Protein AF-A0AAV8XQR4-F1 (afdb_monomer)

Foldseek 3Di:
DDDDDDDDDDDDDDDDDDDDDDDDDPDDDDDDPPPPDDDDDDDDDDDPPPPPPPPDDQVVQADPVRHGNPVVVVVVVVVVVVVVVVVVVVVVVVVVVVVVVVVVVCVCVPPVNVVVVVVVVVVVVVVVVVVVVVVVVVVVVVVVVVVVVVVVVVVVVVVVVVVVVVVVD

Mean predicted aligned error: 20.17 Å

Solvent-accessible surface area (backbone atoms only — not comparable to full-atom values): 10782 Å² total; per-residue (Å²): 137,85,86,80,88,79,86,90,85,88,85,83,86,82,85,88,81,76,94,80,80,88,77,86,81,94,81,79,83,83,80,86,79,85,75,90,69,85,86,76,87,86,74,93,74,90,75,93,68,79,76,66,76,71,73,69,60,75,68,78,44,32,45,98,87,70,47,77,35,63,66,62,49,50,52,51,49,50,55,49,50,52,54,50,51,52,50,49,54,50,52,52,48,53,51,49,54,51,52,53,50,50,51,53,49,47,66,62,60,29,71,68,50,51,49,51,49,51,55,50,49,51,54,51,51,54,52,52,50,54,50,52,52,52,51,50,52,49,50,51,50,52,51,53,51,52,53,51,51,52,51,50,52,56,51,50,52,53,52,50,53,53,54,57,52,63,74,73,108

Radius of gyration: 42.92 Å; Cα contacts (8 Å, |Δi|>4): 13; chains: 1; bounding box: 120×36×123 Å

Organism: NCBI:txid1265417

Secondary structure (DSSP, 8-state):
----------------------------PPP--------------------------TTTTB-TTSSB-HHHHHHHHHHHHHHHHHHHHHHHHHHHHHHHHHHHHHHHHSHHHHHHHHHHHHHHHHHHHHHHHHHHHHHHHHHHHHHHHHHHHHHHHHHHHHHHHHT--

InterPro domains:
  IPR031775 cGMP-dependent protein kinase, interacting domain [PF15898] (69-164)
  IPR051226 Protein Phosphatase 1 Regulatory Subunit [PTHR24179] (47-164)

Sequence (169 aa):
MYIIEWDAKFSPRVNLGSYGNEAMNLNSPEPDLLLKTAGVPTSISGSERSSRSRIGSTADIRNENGEIDYKKLYEQQLAENEKLKDKLRKSDEELRETKQTLERINVVTSKNSLSELEKRERRAMERKLSEMEEELKQLQKLKAENERLKADNRSLTRVISKLTNSTKK

pLDDT: mean 75.59, std 23.51, range [34.88, 98.62]

Structure (mmCIF, N/CA/C/O backbone):
data_AF-A0AAV8XQR4-F1
#
_entry.id   AF-A0AAV8XQR4-F1
#
loop_
_atom_site.group_PDB
_atom_site.id
_atom_site.type_symbol
_atom_site.label_atom_id
_atom_site.label_alt_id
_atom_site.label_comp_id
_atom_site.label_asym_id
_atom_site.label_entity_id
_atom_site.label_seq_id
_atom_site.pdbx_PDB_ins_code
_atom_site.Cartn_x
_atom_site.Cartn_y
_atom_site.Cartn_z
_atom_site.occupancy
_atom_site.B_iso_or_equiv
_atom_site.auth_seq_id
_atom_site.auth_comp_id
_atom_site.auth_asym_id
_atom_site.auth_atom_id
_atom_site.pdbx_PDB_model_num
ATOM 1 N N . MET A 1 1 ? 68.048 -10.176 -15.475 1.00 39.66 1 MET A N 1
ATOM 2 C CA . MET A 1 1 ? 67.183 -11.172 -14.811 1.00 39.66 1 MET A CA 1
ATOM 3 C C . MET A 1 1 ? 67.059 -10.729 -13.362 1.00 39.66 1 MET A C 1
ATOM 5 O O . MET A 1 1 ? 67.984 -10.947 -12.597 1.00 39.66 1 MET A O 1
ATOM 9 N N . 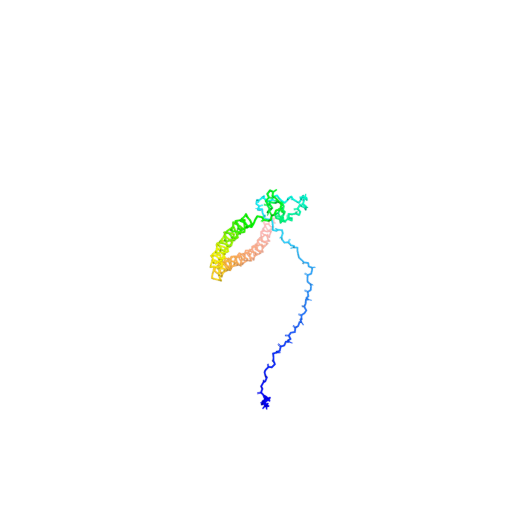TYR A 1 2 ? 66.022 -9.951 -13.038 1.00 41.53 2 TYR A N 1
ATOM 10 C CA . TYR A 1 2 ? 65.822 -9.405 -11.691 1.00 41.53 2 TYR A CA 1
ATOM 11 C C . TYR A 1 2 ? 64.945 -10.369 -10.895 1.00 41.53 2 TYR A C 1
ATOM 13 O O . TYR A 1 2 ? 63.820 -10.655 -11.299 1.00 41.53 2 TYR A O 1
ATOM 21 N N . ILE A 1 3 ? 65.492 -10.892 -9.801 1.00 46.84 3 ILE A N 1
ATOM 22 C CA . ILE A 1 3 ? 64.768 -11.677 -8.802 1.00 46.84 3 ILE A CA 1
ATOM 23 C C . ILE A 1 3 ? 64.150 -10.663 -7.836 1.00 46.84 3 ILE A C 1
ATOM 25 O O . ILE A 1 3 ? 64.876 -9.892 -7.216 1.00 46.84 3 ILE A O 1
ATOM 29 N N . ILE A 1 4 ? 62.820 -10.626 -7.761 1.00 51.34 4 ILE A N 1
ATOM 30 C CA . ILE A 1 4 ? 62.083 -9.818 -6.785 1.00 51.34 4 ILE A CA 1
ATOM 31 C C . ILE A 1 4 ? 61.625 -10.776 -5.685 1.00 51.34 4 ILE A C 1
ATOM 33 O O . ILE A 1 4 ? 60.751 -11.611 -5.918 1.00 51.34 4 ILE A O 1
ATOM 37 N N . GLU A 1 5 ? 62.247 -10.675 -4.511 1.00 46.19 5 GLU A N 1
ATOM 38 C CA . GLU A 1 5 ? 61.766 -11.301 -3.278 1.00 46.19 5 GLU A CA 1
ATOM 39 C C . GLU A 1 5 ? 60.430 -10.661 -2.877 1.00 46.19 5 GLU A C 1
ATOM 41 O O . GLU A 1 5 ? 60.324 -9.440 -2.766 1.00 46.19 5 GLU A O 1
ATOM 46 N N . TRP A 1 6 ? 59.399 -11.485 -2.681 1.00 46.66 6 TRP A N 1
ATOM 47 C CA . TRP A 1 6 ? 58.108 -11.055 -2.148 1.00 46.66 6 TRP A CA 1
ATOM 48 C C . TRP A 1 6 ? 58.030 -11.406 -0.663 1.00 46.66 6 TRP A C 1
ATOM 50 O O . TRP A 1 6 ? 58.031 -12.580 -0.291 1.00 46.66 6 TRP A O 1
ATOM 60 N N . ASP A 1 7 ? 57.962 -10.369 0.168 1.00 46.84 7 ASP A N 1
ATOM 61 C CA . ASP A 1 7 ? 57.803 -10.461 1.615 1.00 46.84 7 ASP A CA 1
ATOM 62 C C . ASP A 1 7 ? 56.394 -10.972 1.969 1.00 46.84 7 ASP A C 1
ATOM 64 O O . ASP A 1 7 ? 55.368 -10.461 1.508 1.00 46.84 7 ASP A O 1
ATOM 68 N N . ALA A 1 8 ? 56.347 -12.029 2.773 1.00 53.81 8 ALA A N 1
ATOM 69 C CA . ALA A 1 8 ? 55.135 -12.708 3.192 1.00 53.81 8 ALA A CA 1
ATOM 70 C C . ALA A 1 8 ? 54.708 -12.182 4.562 1.00 53.81 8 ALA A C 1
ATOM 72 O O . ALA A 1 8 ? 55.208 -12.676 5.568 1.00 53.81 8 ALA A O 1
ATOM 73 N N . LYS A 1 9 ? 53.771 -11.220 4.616 1.00 55.25 9 LYS A N 1
ATOM 74 C CA . LYS A 1 9 ? 52.995 -10.880 5.833 1.00 55.25 9 LYS A CA 1
ATOM 75 C C . LYS A 1 9 ? 51.905 -9.834 5.561 1.00 55.25 9 LYS A C 1
ATOM 77 O O . LYS A 1 9 ? 52.108 -8.657 5.809 1.00 55.25 9 LYS A O 1
ATOM 82 N N . PHE A 1 10 ? 50.723 -10.273 5.123 1.00 39.44 10 PHE A N 1
ATOM 83 C CA . PHE A 1 10 ? 49.434 -9.880 5.725 1.00 39.44 10 PHE A CA 1
ATOM 84 C C . PHE A 1 10 ? 48.280 -10.614 5.028 1.00 39.44 10 PHE A C 1
ATOM 86 O O . PHE A 1 10 ? 48.150 -10.591 3.809 1.00 39.44 10 PHE A O 1
ATOM 93 N N . SER A 1 11 ? 47.416 -11.259 5.805 1.00 45.09 11 SER A N 1
ATOM 94 C CA . SER A 1 11 ? 46.129 -11.801 5.359 1.00 45.09 11 SER A CA 1
ATOM 95 C C . SER A 1 11 ? 45.062 -11.393 6.362 1.00 45.09 11 SER A C 1
ATOM 97 O O . SER A 1 11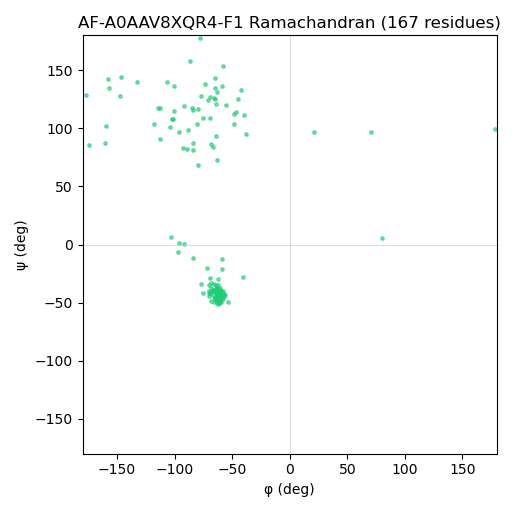 ? 45.288 -11.537 7.563 1.00 45.09 11 SER A O 1
ATOM 99 N N . PRO A 1 12 ? 43.868 -11.019 5.887 1.00 44.59 12 PRO A N 1
ATOM 100 C CA . PRO A 1 12 ? 42.637 -11.355 6.589 1.00 44.59 12 PRO A CA 1
ATOM 101 C C . PRO A 1 12 ? 41.824 -12.352 5.752 1.00 44.59 12 PRO A C 1
ATOM 103 O O . PRO A 1 12 ? 41.395 -12.059 4.638 1.00 44.59 12 PRO A O 1
ATOM 106 N N . ARG A 1 13 ? 41.613 -13.550 6.310 1.00 47.12 13 ARG A N 1
ATOM 107 C CA . ARG A 1 13 ? 40.680 -14.562 5.794 1.00 47.12 13 ARG A CA 1
ATOM 108 C C . ARG A 1 13 ? 39.246 -14.028 5.878 1.00 47.12 13 ARG A C 1
ATOM 110 O O . ARG A 1 13 ? 38.790 -13.690 6.967 1.00 47.12 13 ARG A O 1
ATOM 117 N N . VAL A 1 14 ? 38.521 -14.029 4.762 1.00 49.91 14 VAL A N 1
ATOM 118 C CA . VAL A 1 14 ? 37.058 -13.885 4.762 1.00 49.91 14 VAL A CA 1
ATOM 119 C C . VAL A 1 14 ? 36.413 -15.211 5.177 1.00 49.91 14 VAL A C 1
ATOM 121 O O . VAL A 1 14 ? 36.750 -16.275 4.660 1.00 49.91 14 VAL A O 1
ATOM 124 N N . ASN A 1 15 ? 35.528 -15.142 6.170 1.00 44.09 15 ASN A N 1
ATOM 125 C CA . ASN A 1 15 ? 34.801 -16.271 6.740 1.00 44.09 15 ASN A CA 1
ATOM 126 C C . ASN A 1 15 ? 33.554 -16.564 5.888 1.00 44.09 15 ASN A C 1
ATOM 128 O O . ASN A 1 15 ? 32.658 -15.728 5.807 1.00 44.09 15 ASN A O 1
ATOM 132 N N . LEU A 1 16 ? 33.511 -17.738 5.255 1.00 49.47 16 LEU A N 1
ATOM 133 C CA . LEU A 1 16 ? 32.317 -18.302 4.626 1.00 49.47 16 LEU A CA 1
ATOM 134 C C . LEU A 1 16 ? 31.782 -19.419 5.530 1.00 49.47 16 LEU A C 1
ATOM 136 O O . LEU A 1 16 ? 32.292 -20.536 5.522 1.00 49.47 16 LEU A O 1
ATOM 140 N N . GLY A 1 17 ? 30.736 -19.111 6.287 1.00 38.16 17 GLY A N 1
ATOM 141 C CA . GLY A 1 17 ? 29.850 -20.075 6.940 1.00 38.16 17 GLY A CA 1
ATOM 142 C C . GLY A 1 17 ? 28.452 -19.456 6.964 1.00 38.16 17 GLY A C 1
ATOM 143 O O . GLY A 1 17 ? 28.331 -18.244 7.079 1.00 38.16 17 GLY A O 1
ATOM 144 N N . SER A 1 18 ? 27.340 -20.160 6.813 1.00 41.25 18 SER A N 1
ATOM 145 C CA . SER A 1 18 ? 27.058 -21.586 6.750 1.00 41.25 18 SER A CA 1
ATOM 146 C C . SER A 1 18 ? 25.724 -21.707 6.011 1.00 41.25 18 SER A C 1
ATOM 148 O O . SER A 1 18 ? 24.790 -20.970 6.324 1.00 41.25 18 SER A O 1
ATOM 150 N N . TYR A 1 19 ? 25.615 -22.631 5.059 1.00 44.47 19 TYR A N 1
ATOM 151 C CA . TYR A 1 19 ? 24.313 -23.085 4.574 1.00 44.47 19 TYR A CA 1
ATOM 152 C C . TYR A 1 19 ? 23.601 -23.799 5.731 1.00 44.47 19 TYR A C 1
ATOM 154 O O . TYR A 1 19 ? 24.231 -24.564 6.464 1.00 44.47 19 TYR A O 1
ATOM 162 N N . GLY A 1 20 ? 22.317 -23.506 5.934 1.00 36.31 20 GLY A N 1
ATOM 163 C CA . GLY A 1 20 ? 21.555 -24.007 7.074 1.00 36.31 20 GLY A CA 1
ATOM 164 C C . GLY A 1 20 ? 20.046 -23.934 6.858 1.00 36.31 20 GLY A C 1
ATOM 165 O O . GLY A 1 20 ? 19.412 -22.985 7.295 1.00 36.31 20 GLY A O 1
ATOM 166 N N . ASN A 1 21 ? 19.530 -25.002 6.246 1.00 39.56 21 ASN A N 1
ATOM 167 C CA . ASN A 1 21 ? 18.239 -25.656 6.492 1.00 39.56 21 ASN A CA 1
ATOM 168 C C . ASN A 1 21 ? 16.932 -24.949 6.092 1.00 39.56 21 ASN A C 1
ATOM 170 O O . ASN A 1 21 ? 16.308 -24.219 6.859 1.00 39.56 21 ASN A O 1
ATOM 174 N N . GLU A 1 22 ? 16.459 -25.348 4.908 1.00 42.50 22 GLU A N 1
ATOM 175 C CA . GLU A 1 22 ? 15.046 -25.429 4.540 1.00 42.50 22 GLU A CA 1
ATOM 176 C C . GLU A 1 22 ? 14.275 -26.309 5.538 1.00 42.50 22 GLU A C 1
ATOM 178 O O . GLU A 1 22 ? 14.532 -27.507 5.663 1.00 42.50 22 GLU A O 1
ATOM 183 N N . ALA A 1 23 ? 13.279 -25.731 6.205 1.00 42.50 23 ALA A N 1
ATOM 184 C CA . ALA A 1 23 ? 12.139 -26.484 6.705 1.00 42.50 23 ALA A CA 1
ATOM 185 C C . ALA A 1 23 ? 10.978 -26.239 5.737 1.00 42.50 23 ALA A C 1
ATOM 187 O O . ALA A 1 23 ? 10.427 -25.140 5.667 1.00 42.50 23 ALA A O 1
ATOM 188 N N . MET A 1 24 ? 10.642 -27.266 4.960 1.00 51.06 24 MET A N 1
ATOM 189 C CA . MET A 1 24 ? 9.465 -27.276 4.103 1.00 51.06 24 MET A CA 1
ATOM 190 C C . MET A 1 24 ? 8.201 -27.201 4.962 1.00 51.06 24 MET A C 1
ATOM 192 O O . MET A 1 24 ? 7.951 -28.090 5.773 1.00 51.06 24 MET A O 1
ATOM 196 N N . ASN A 1 25 ? 7.384 -26.170 4.754 1.00 40.25 25 ASN A N 1
ATOM 197 C CA . ASN A 1 25 ? 5.993 -26.164 5.193 1.00 40.25 25 ASN A CA 1
ATOM 198 C C . ASN A 1 25 ? 5.081 -26.174 3.957 1.00 40.25 25 ASN A C 1
ATOM 200 O O . ASN A 1 25 ? 4.739 -25.134 3.399 1.00 40.25 25 ASN A O 1
ATOM 204 N N . LEU A 1 26 ? 4.734 -27.386 3.518 1.00 49.72 26 LEU A N 1
ATOM 205 C CA . LEU A 1 26 ? 3.717 -27.687 2.512 1.00 49.72 26 LEU A CA 1
ATOM 206 C C . LEU A 1 26 ? 2.341 -27.738 3.194 1.00 49.72 26 LEU A C 1
ATOM 208 O O . LEU A 1 26 ? 1.872 -28.816 3.546 1.00 49.72 26 LEU A O 1
ATOM 212 N N . ASN A 1 27 ? 1.721 -26.576 3.418 1.00 53.22 27 ASN A N 1
ATOM 213 C CA . ASN A 1 27 ? 0.264 -26.391 3.338 1.00 53.22 27 ASN A CA 1
ATOM 214 C C . ASN A 1 27 ? -0.135 -24.950 3.691 1.00 53.22 27 ASN A C 1
ATOM 216 O O . ASN A 1 27 ? -0.311 -24.596 4.858 1.00 53.22 27 ASN A O 1
ATOM 220 N N . SER A 1 28 ? -0.376 -24.129 2.673 1.00 34.88 28 SER A N 1
ATOM 221 C CA . SER A 1 28 ? -1.449 -23.130 2.721 1.00 34.88 28 SER A CA 1
ATOM 222 C C . SER A 1 28 ? -1.864 -22.726 1.307 1.00 34.88 28 SER A C 1
ATOM 224 O O . SER A 1 28 ? -1.012 -22.688 0.422 1.00 34.88 28 SER A O 1
ATOM 226 N N . PRO A 1 29 ? -3.169 -22.498 1.084 1.00 45.84 29 PRO A N 1
ATOM 227 C CA . PRO A 1 29 ? -3.752 -22.385 -0.246 1.00 45.84 29 PRO A CA 1
ATOM 228 C C . PRO A 1 29 ? -3.373 -21.051 -0.896 1.00 45.84 29 PRO A C 1
ATOM 230 O O . PRO A 1 29 ? -3.393 -20.010 -0.238 1.00 45.84 29 PRO A O 1
ATOM 233 N N . GLU A 1 30 ? -3.038 -21.086 -2.188 1.00 46.34 30 GLU A N 1
ATOM 234 C CA . GLU A 1 30 ? -2.830 -19.872 -2.981 1.00 46.34 30 GLU A CA 1
ATOM 235 C C . GLU A 1 30 ? -4.098 -18.997 -2.992 1.00 46.34 30 GLU A C 1
ATOM 237 O O . GLU A 1 30 ? -5.199 -19.522 -3.184 1.00 46.34 30 GLU A O 1
ATOM 242 N N . PRO A 1 31 ? -3.983 -17.667 -2.821 1.00 44.59 31 PRO A N 1
ATOM 243 C CA . PRO A 1 31 ? -5.085 -16.763 -3.098 1.00 44.59 31 PRO A CA 1
ATOM 244 C C . PRO A 1 31 ? -5.193 -16.505 -4.609 1.00 44.59 31 PRO A C 1
ATOM 246 O O . PRO A 1 31 ? -4.306 -15.899 -5.210 1.00 44.59 31 PRO A O 1
ATOM 249 N N . ASP A 1 32 ? -6.316 -16.926 -5.197 1.00 47.47 32 ASP A N 1
ATOM 250 C CA . ASP A 1 32 ? -6.764 -16.569 -6.548 1.00 47.47 32 ASP A CA 1
ATOM 251 C C . ASP A 1 32 ? -6.683 -15.046 -6.771 1.00 47.47 32 ASP A C 1
ATOM 253 O O . ASP A 1 32 ? -7.546 -14.279 -6.331 1.00 47.47 32 ASP A O 1
ATOM 257 N N . LEU A 1 33 ? -5.668 -14.588 -7.508 1.00 39.34 33 LEU A N 1
ATOM 258 C CA . LEU A 1 33 ? -5.620 -13.228 -8.039 1.00 39.34 33 LEU A CA 1
ATOM 259 C C . LEU A 1 33 ? -6.202 -13.209 -9.453 1.00 39.34 33 LEU A C 1
ATOM 261 O O . LEU A 1 33 ? -5.501 -13.223 -10.464 1.00 39.34 33 LEU A O 1
ATOM 265 N N . LEU A 1 34 ? -7.531 -13.124 -9.502 1.00 42.75 34 LEU A N 1
ATOM 266 C CA . LEU A 1 34 ? -8.300 -12.746 -10.685 1.00 42.75 34 LEU A CA 1
ATOM 267 C C . LEU A 1 34 ? -8.021 -11.276 -11.045 1.00 42.75 34 LEU A C 1
ATOM 269 O O . LEU A 1 34 ? -8.789 -10.373 -10.707 1.00 42.75 34 LEU A O 1
ATOM 273 N N . LEU A 1 35 ? -6.937 -11.023 -11.781 1.00 38.38 35 LEU A N 1
ATOM 274 C CA . LEU A 1 35 ? -6.768 -9.762 -12.497 1.00 38.38 35 LEU A CA 1
ATOM 275 C C . LEU A 1 35 ? -7.402 -9.892 -13.885 1.00 38.38 35 LEU A C 1
ATOM 277 O O . LEU A 1 35 ? -6.830 -10.436 -14.826 1.00 38.38 35 LEU A O 1
ATOM 281 N N . LYS A 1 36 ? -8.632 -9.386 -13.993 1.00 47.28 36 LYS A N 1
ATOM 282 C CA . LYS A 1 36 ? -9.363 -9.200 -15.248 1.00 47.28 36 LYS A CA 1
ATOM 283 C C . LYS A 1 36 ? -8.665 -8.100 -16.058 1.00 47.28 36 LYS A C 1
ATOM 285 O O . LYS A 1 36 ? -9.019 -6.928 -15.957 1.00 47.28 36 LYS A O 1
ATOM 290 N N . THR A 1 37 ? -7.655 -8.464 -16.843 1.00 37.34 37 THR A N 1
ATOM 291 C CA . THR A 1 37 ? -7.095 -7.592 -17.882 1.00 37.34 37 THR A CA 1
ATOM 292 C C . THR A 1 37 ? -7.650 -8.010 -19.238 1.00 37.34 37 THR A C 1
ATOM 294 O O . THR A 1 37 ? -7.857 -9.185 -19.538 1.00 37.34 37 THR A O 1
ATOM 297 N N . ALA A 1 38 ? -8.020 -7.004 -20.020 1.00 40.53 38 ALA A N 1
ATOM 298 C CA . ALA A 1 38 ? -8.723 -7.149 -21.275 1.00 40.53 38 ALA A CA 1
ATOM 299 C C . ALA A 1 38 ? -7.890 -7.907 -22.326 1.00 40.53 38 ALA A C 1
ATOM 301 O O . ALA A 1 38 ? -6.735 -7.580 -22.573 1.00 40.53 38 ALA A O 1
ATOM 302 N N . GLY A 1 39 ? -8.544 -8.900 -22.936 1.00 36.47 39 GLY A N 1
ATOM 303 C CA . GLY A 1 39 ? -8.295 -9.527 -24.238 1.00 36.47 39 GLY A CA 1
ATOM 304 C C . GLY A 1 39 ? -6.908 -9.415 -24.871 1.00 36.47 39 GLY A C 1
ATOM 305 O O . GLY A 1 39 ? -6.666 -8.517 -25.672 1.00 36.47 39 GLY A O 1
ATOM 306 N N . VAL A 1 40 ? -6.088 -10.446 -24.673 1.00 43.06 40 VAL A N 1
ATOM 307 C CA . VAL A 1 40 ? -5.058 -10.850 -25.640 1.00 43.06 40 VAL A CA 1
ATOM 308 C C . VAL A 1 40 ? -5.445 -12.237 -26.157 1.00 43.06 40 VAL A C 1
ATOM 310 O O . VAL A 1 40 ? -5.520 -13.168 -25.354 1.00 43.06 40 VAL A O 1
ATOM 313 N N . PRO A 1 41 ? -5.723 -12.429 -27.460 1.00 46.75 41 PRO A N 1
ATOM 314 C CA . PRO A 1 41 ? -5.934 -13.766 -27.984 1.00 46.75 41 PRO A CA 1
ATOM 315 C C . PRO A 1 41 ? -4.577 -14.433 -28.232 1.00 46.75 41 PRO A C 1
ATOM 317 O O . PRO A 1 41 ? -3.905 -14.170 -29.229 1.00 46.75 41 PRO A O 1
ATOM 320 N N . THR A 1 42 ? -4.193 -15.342 -27.337 1.00 42.38 42 THR A N 1
ATOM 321 C CA . THR A 1 42 ? -3.196 -16.373 -27.636 1.00 42.38 42 THR A CA 1
ATOM 322 C C . THR A 1 42 ? -3.816 -17.355 -28.624 1.00 42.38 42 THR A C 1
ATOM 324 O O . THR A 1 42 ? -4.690 -18.141 -28.265 1.00 42.38 42 THR A O 1
ATOM 327 N N . SER A 1 43 ? -3.355 -17.327 -29.872 1.00 43.19 43 SER A N 1
ATOM 328 C CA . SER A 1 43 ? -3.519 -18.444 -30.801 1.00 43.19 43 SER A CA 1
ATOM 329 C C . SER A 1 43 ? -2.136 -18.949 -31.194 1.00 43.19 43 SER A C 1
ATOM 331 O O . SER A 1 43 ? -1.408 -18.337 -31.969 1.00 43.19 43 SER A O 1
ATOM 333 N N . ILE A 1 44 ? -1.763 -20.082 -30.601 1.00 48.34 44 ILE A N 1
ATOM 334 C CA . ILE A 1 44 ? -0.717 -20.954 -31.123 1.00 48.34 44 ILE A CA 1
ATOM 335 C C . ILE A 1 44 ? -1.351 -21.686 -32.307 1.00 48.34 44 ILE A C 1
ATOM 337 O O . ILE A 1 44 ? -2.226 -22.528 -32.123 1.00 48.34 44 ILE A O 1
ATOM 341 N N . SER A 1 45 ? -0.936 -21.347 -33.525 1.00 40.31 45 SER A N 1
ATOM 342 C CA . SER A 1 45 ? -1.102 -22.218 -34.687 1.00 40.31 45 SER A CA 1
ATOM 343 C C . SER A 1 45 ? 0.062 -22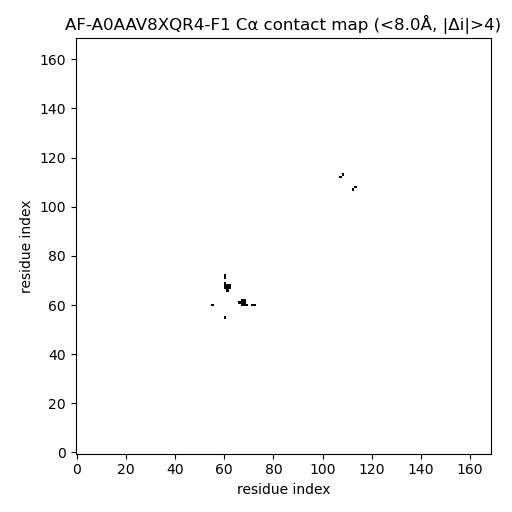.009 -35.645 1.00 40.31 45 SER A C 1
ATOM 345 O O . SER A 1 45 ? 0.455 -20.884 -35.952 1.00 40.31 45 SER A O 1
ATOM 347 N N . GLY A 1 46 ? 0.677 -23.128 -36.011 1.00 44.38 46 GLY A N 1
ATOM 348 C CA . GLY A 1 46 ? 2.009 -23.205 -36.578 1.00 44.38 46 GLY A CA 1
ATOM 349 C C . GLY A 1 46 ? 2.174 -22.556 -37.948 1.00 44.38 46 GLY A C 1
ATOM 350 O O . GLY A 1 46 ? 1.366 -22.698 -38.862 1.00 44.38 46 GLY A O 1
ATOM 351 N N . SER A 1 47 ? 3.340 -21.951 -38.120 1.00 35.50 47 SER A N 1
ATOM 352 C CA . SER A 1 47 ? 4.110 -22.097 -39.345 1.00 35.50 47 SER A CA 1
ATOM 353 C C . SER A 1 47 ? 5.547 -21.725 -39.025 1.00 35.50 47 SER A C 1
ATOM 355 O O . SER A 1 47 ? 5.892 -20.547 -38.945 1.00 35.50 47 SER A O 1
ATOM 357 N N . GLU A 1 48 ? 6.401 -22.734 -38.864 1.00 41.34 48 GLU A N 1
AT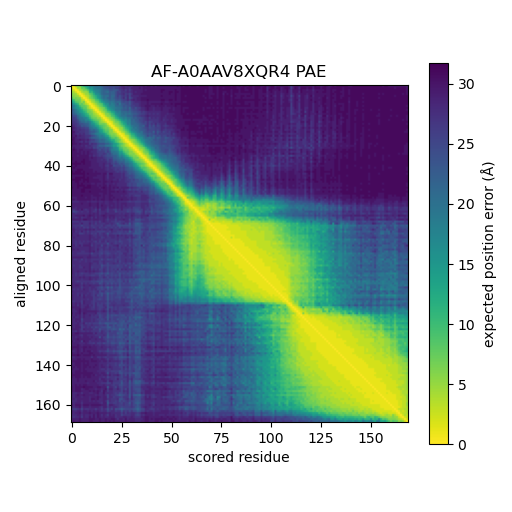OM 358 C CA . GLU A 1 48 ? 7.841 -22.588 -39.065 1.00 41.34 48 GLU A CA 1
ATOM 359 C C . GLU A 1 48 ? 8.088 -22.233 -40.534 1.00 41.34 48 GLU A C 1
ATOM 361 O O . GLU A 1 48 ? 8.549 -23.027 -41.350 1.00 41.34 48 GLU A O 1
ATOM 366 N N . ARG A 1 49 ? 7.763 -21.003 -40.918 1.00 44.91 49 ARG A N 1
ATOM 367 C CA . ARG A 1 49 ? 8.302 -20.419 -42.134 1.00 44.91 49 ARG A CA 1
ATOM 368 C C . ARG A 1 49 ? 9.584 -19.741 -41.735 1.00 44.91 49 ARG A C 1
ATOM 370 O O . ARG A 1 49 ? 9.625 -18.539 -41.487 1.00 44.91 49 ARG A O 1
ATOM 377 N N . SER A 1 50 ? 10.611 -20.585 -41.658 1.00 44.72 50 SER A N 1
ATOM 378 C CA . SER A 1 50 ? 12.015 -20.215 -41.711 1.00 44.72 50 SER A CA 1
ATOM 379 C C . SER A 1 50 ? 12.173 -19.083 -42.723 1.00 44.72 50 SER A C 1
ATOM 381 O O . SER A 1 50 ? 12.259 -19.296 -43.932 1.00 44.72 50 SER A O 1
ATOM 383 N N . SER A 1 51 ? 12.163 -17.850 -42.226 1.00 45.69 51 SER A N 1
ATOM 384 C CA . SER A 1 51 ? 12.590 -16.692 -42.988 1.00 45.69 51 SER A CA 1
ATOM 385 C C . SER A 1 51 ? 14.102 -16.720 -42.913 1.00 45.69 51 SER A C 1
ATOM 387 O O . SER A 1 51 ? 14.732 -15.895 -42.259 1.00 45.69 51 SER A O 1
ATOM 389 N N . ARG A 1 52 ? 14.688 -17.733 -43.567 1.00 46.91 52 ARG A N 1
ATOM 390 C CA . ARG A 1 52 ? 16.025 -17.603 -44.124 1.00 46.91 52 ARG A CA 1
ATOM 391 C C . ARG A 1 52 ? 15.972 -16.285 -44.870 1.00 46.91 52 ARG A C 1
ATOM 393 O O . ARG A 1 52 ? 15.197 -16.166 -45.824 1.00 46.91 52 ARG A O 1
ATOM 400 N N . SER A 1 53 ? 16.708 -15.287 -44.381 1.00 48.78 53 SER A N 1
ATOM 401 C CA . SER A 1 53 ? 17.023 -14.136 -45.204 1.00 48.78 53 SER A CA 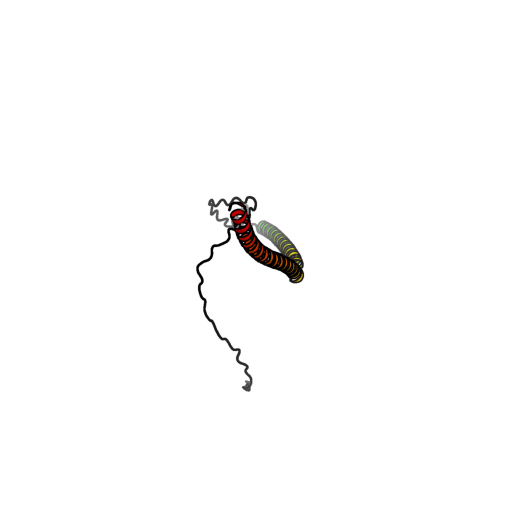1
ATOM 402 C C . SER A 1 53 ? 17.481 -14.738 -46.523 1.00 48.78 53 SER A C 1
ATOM 404 O O . SER A 1 53 ? 18.421 -15.535 -46.580 1.00 48.78 53 SER A O 1
ATOM 406 N N . ARG A 1 54 ? 16.699 -14.500 -47.578 1.00 49.78 54 ARG A N 1
ATOM 407 C CA . ARG A 1 54 ? 17.185 -14.756 -48.918 1.00 49.78 54 ARG A CA 1
ATOM 408 C C . ARG A 1 54 ? 18.327 -13.768 -49.037 1.00 49.78 54 ARG A C 1
ATOM 410 O O . ARG A 1 54 ? 18.092 -12.593 -49.295 1.00 49.78 54 ARG A O 1
ATOM 417 N N . ILE A 1 55 ? 19.535 -14.230 -48.722 1.00 55.38 55 ILE A N 1
ATOM 418 C CA . ILE A 1 55 ? 20.762 -13.715 -49.311 1.00 55.38 55 ILE A CA 1
ATOM 419 C C . ILE A 1 55 ? 20.371 -13.509 -50.769 1.00 55.38 55 ILE A C 1
ATOM 421 O O . ILE A 1 55 ? 19.942 -14.481 -51.402 1.00 55.38 55 ILE A O 1
ATOM 425 N N . GLY A 1 56 ? 20.298 -12.237 -51.180 1.00 58.22 56 GLY A N 1
ATOM 426 C CA . GLY A 1 56 ? 19.663 -11.820 -52.427 1.00 58.22 56 GLY A CA 1
ATOM 427 C C . GLY A 1 56 ? 20.052 -12.781 -53.535 1.00 58.22 56 GLY A C 1
ATOM 428 O O . GLY A 1 56 ? 21.218 -13.183 -53.602 1.00 58.22 56 GLY A O 1
ATOM 429 N N . SER A 1 57 ? 19.067 -13.238 -54.314 1.00 57.34 57 SER A N 1
ATOM 430 C CA . SER A 1 57 ? 19.299 -14.220 -55.370 1.00 57.34 57 SER A CA 1
ATOM 431 C C . SER A 1 57 ? 20.545 -13.796 -56.136 1.00 57.34 57 SER A C 1
ATOM 433 O O . SER A 1 57 ? 20.628 -12.666 -56.600 1.00 57.34 57 SER A O 1
ATOM 435 N N . THR A 1 58 ? 21.534 -14.674 -56.267 1.00 60.88 58 THR A N 1
ATOM 436 C CA . THR A 1 58 ? 22.789 -14.360 -56.973 1.00 60.88 58 THR A CA 1
ATOM 437 C C . THR A 1 58 ? 22.560 -13.956 -58.437 1.00 60.88 58 THR 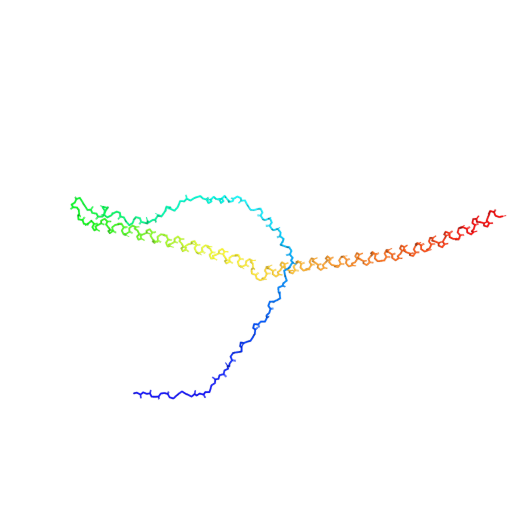A C 1
ATOM 439 O O . THR A 1 58 ? 23.459 -13.421 -59.079 1.00 60.88 58 THR A O 1
ATOM 442 N N . ALA A 1 59 ? 21.347 -14.182 -58.950 1.00 63.62 59 ALA A N 1
ATOM 443 C CA . ALA A 1 59 ? 20.840 -13.668 -60.213 1.00 63.62 59 ALA A CA 1
ATOM 444 C C . ALA A 1 59 ? 20.615 -12.140 -60.212 1.00 63.62 59 ALA A C 1
ATOM 446 O O . ALA A 1 59 ? 20.851 -11.504 -61.229 1.00 63.62 59 ALA A O 1
ATOM 447 N N . ASP A 1 60 ? 20.224 -11.533 -59.086 1.00 70.19 60 ASP A N 1
ATOM 448 C CA . ASP A 1 60 ? 19.946 -10.092 -58.980 1.00 70.19 60 ASP A CA 1
ATOM 449 C C . ASP A 1 60 ? 21.218 -9.235 -59.041 1.00 70.19 60 ASP A C 1
ATOM 451 O O . ASP A 1 60 ? 21.137 -8.046 -59.335 1.00 70.19 60 ASP A O 1
ATOM 455 N N . ILE A 1 61 ? 22.383 -9.822 -58.770 1.00 76.12 61 ILE A N 1
ATOM 456 C CA . ILE A 1 61 ? 23.702 -9.165 -58.772 1.00 76.12 61 ILE A CA 1
ATOM 457 C C . ILE A 1 61 ? 24.522 -9.487 -60.027 1.00 76.12 61 ILE A C 1
ATOM 459 O O . ILE A 1 61 ? 25.690 -9.113 -60.094 1.00 76.12 61 ILE A O 1
ATOM 463 N N . ARG A 1 62 ? 23.939 -10.183 -61.014 1.00 80.44 62 ARG A N 1
ATOM 464 C CA . ARG A 1 62 ? 24.564 -10.434 -62.319 1.00 80.44 62 ARG A CA 1
ATOM 465 C C . ARG A 1 62 ? 23.906 -9.584 -63.409 1.00 80.44 62 ARG A C 1
ATOM 467 O O . ARG A 1 62 ? 22.691 -9.415 -63.407 1.00 80.44 62 ARG A O 1
ATOM 474 N N . ASN A 1 63 ? 24.709 -9.039 -64.319 1.00 78.06 63 ASN A N 1
ATOM 475 C CA . ASN A 1 63 ? 24.249 -8.294 -65.490 1.00 78.06 63 ASN A CA 1
ATOM 476 C C . ASN A 1 63 ? 23.747 -9.248 -66.596 1.00 78.06 63 ASN A C 1
ATOM 478 O O . ASN A 1 63 ? 23.824 -10.470 -66.467 1.00 78.06 63 ASN A O 1
ATOM 482 N N . GLU A 1 64 ? 23.252 -8.690 -67.703 1.00 78.94 64 GLU A N 1
ATOM 483 C CA . GLU A 1 64 ? 22.706 -9.443 -68.849 1.00 78.94 64 GLU A CA 1
ATOM 484 C C . GLU A 1 64 ? 23.724 -10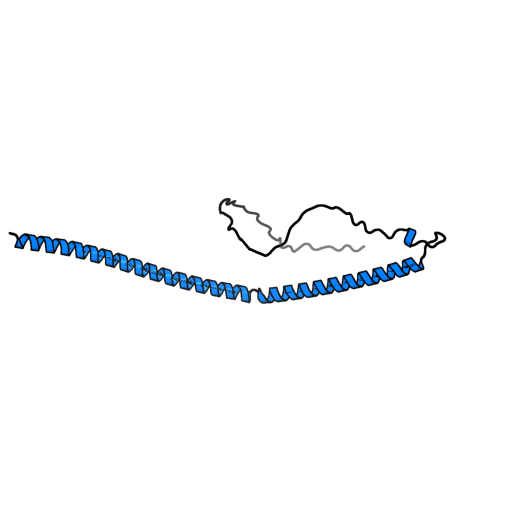.413 -69.487 1.00 78.94 64 GLU A C 1
ATOM 486 O O . GLU A 1 64 ? 23.335 -11.405 -70.099 1.00 78.94 64 GLU A O 1
ATOM 491 N N . ASN A 1 65 ? 25.025 -10.179 -69.267 1.00 77.94 65 ASN A N 1
ATOM 492 C CA . ASN A 1 65 ? 26.136 -11.013 -69.735 1.00 77.94 65 ASN A CA 1
ATOM 493 C C . ASN A 1 65 ? 26.562 -12.085 -68.710 1.00 77.94 65 ASN A C 1
ATOM 495 O O . ASN A 1 65 ? 27.497 -12.848 -68.951 1.00 77.94 65 ASN A O 1
ATOM 499 N N . GLY A 1 66 ? 25.898 -12.151 -67.552 1.00 78.44 66 GLY A N 1
ATOM 500 C CA . GLY A 1 66 ? 26.202 -13.087 -66.470 1.00 78.44 66 GLY A CA 1
ATOM 501 C C . GLY A 1 66 ? 27.373 -12.677 -65.570 1.00 78.44 66 GLY A C 1
ATOM 502 O O . GLY A 1 66 ? 27.740 -13.454 -64.682 1.00 78.44 66 GLY A O 1
ATOM 503 N N . GLU A 1 67 ? 27.942 -11.486 -65.751 1.00 84.12 67 GLU A N 1
ATOM 504 C CA . GLU A 1 67 ? 29.022 -10.929 -64.926 1.00 84.12 67 GLU A CA 1
ATOM 505 C C . GLU A 1 67 ? 28.466 -10.189 -63.707 1.00 84.12 67 GLU A C 1
ATOM 507 O O . GLU A 1 67 ? 27.315 -9.767 -63.700 1.00 84.12 67 GLU A O 1
ATOM 512 N N . ILE A 1 68 ? 29.271 -10.018 -62.658 1.00 87.69 68 ILE A N 1
ATOM 513 C CA . ILE A 1 68 ? 28.833 -9.355 -61.422 1.00 87.69 68 ILE A CA 1
ATOM 514 C C . ILE A 1 68 ? 28.655 -7.846 -61.657 1.00 87.69 68 ILE A C 1
ATOM 516 O O . ILE A 1 68 ? 29.595 -7.154 -62.044 1.00 87.69 68 ILE A O 1
ATOM 520 N N . ASP A 1 69 ? 27.465 -7.323 -61.354 1.00 88.94 69 ASP A N 1
ATOM 521 C CA . ASP A 1 69 ? 27.168 -5.890 -61.350 1.00 88.94 69 ASP A CA 1
ATOM 522 C C . ASP A 1 69 ? 27.585 -5.266 -60.008 1.00 88.94 69 ASP A C 1
ATOM 524 O O . ASP A 1 69 ? 26.814 -5.161 -59.047 1.00 88.94 69 ASP A O 1
ATOM 528 N N . TYR A 1 70 ? 28.851 -4.856 -59.941 1.00 91.12 70 TYR A N 1
ATOM 529 C CA . TYR A 1 70 ? 29.432 -4.231 -58.753 1.00 91.12 70 TYR A CA 1
ATOM 530 C C . TYR A 1 70 ? 28.764 -2.906 -58.372 1.00 91.12 70 TYR A C 1
ATOM 532 O O . TYR A 1 70 ? 28.718 -2.572 -57.187 1.00 91.12 70 TYR A O 1
ATOM 540 N N . LYS A 1 71 ? 28.228 -2.155 -59.345 1.00 92.44 71 LYS A N 1
ATOM 541 C CA . LYS A 1 71 ? 27.546 -0.884 -59.078 1.00 92.44 71 LYS A CA 1
ATOM 542 C C . LYS A 1 71 ? 26.241 -1.141 -58.332 1.00 92.44 71 LYS A C 1
ATOM 544 O O . LYS A 1 71 ? 26.016 -0.549 -57.277 1.00 92.44 71 LYS A O 1
ATOM 549 N N . LYS A 1 72 ? 25.430 -2.078 -58.826 1.00 90.69 72 LYS A N 1
ATOM 550 C CA . LYS A 1 72 ? 24.176 -2.479 -58.178 1.00 90.69 72 LYS A CA 1
ATOM 551 C C . LYS A 1 72 ? 24.409 -3.047 -56.779 1.00 90.69 72 LYS A C 1
ATOM 553 O O . LYS A 1 72 ? 23.670 -2.711 -55.857 1.00 90.69 72 LYS A O 1
ATOM 558 N N . LEU A 1 73 ? 25.453 -3.858 -56.595 1.00 90.81 73 LEU A N 1
ATOM 559 C CA . LEU A 1 73 ? 25.817 -4.390 -55.278 1.00 90.81 73 LEU A CA 1
ATOM 560 C C . LEU A 1 73 ? 26.211 -3.276 -54.294 1.00 90.81 73 LEU A C 1
ATOM 562 O O . LEU A 1 73 ? 25.787 -3.297 -53.141 1.00 90.81 73 LEU A O 1
ATOM 566 N N . TYR A 1 74 ? 26.993 -2.292 -54.743 1.00 93.75 74 TYR A N 1
ATOM 567 C CA . TYR A 1 74 ? 27.379 -1.150 -53.914 1.00 93.75 74 TYR A CA 1
ATOM 568 C C . TYR A 1 74 ? 26.168 -0.308 -53.495 1.00 93.75 74 TYR A C 1
ATOM 570 O O . TYR A 1 74 ? 26.025 0.022 -52.319 1.00 93.75 74 TYR A O 1
ATOM 578 N N . GLU A 1 75 ? 25.265 -0.009 -54.430 1.00 93.06 75 GLU A N 1
ATOM 579 C CA . GLU A 1 75 ? 24.028 0.729 -54.148 1.00 93.06 75 GLU A CA 1
ATOM 580 C C . GLU A 1 75 ? 23.118 -0.032 -53.171 1.00 93.06 75 GLU A C 1
ATOM 582 O O . GLU A 1 75 ? 22.588 0.562 -52.230 1.00 93.06 75 GLU A O 1
ATOM 587 N N . GLN A 1 76 ? 22.988 -1.354 -53.334 1.00 92.06 76 GLN A N 1
ATOM 588 C CA . GLN A 1 76 ? 22.260 -2.213 -52.394 1.00 92.06 76 GLN A CA 1
ATOM 589 C C . GLN A 1 76 ? 22.883 -2.183 -50.996 1.00 92.06 76 GLN A C 1
ATOM 591 O O . GLN A 1 76 ? 22.165 -2.006 -50.012 1.00 92.06 76 GLN A O 1
ATOM 596 N N . GLN A 1 77 ? 24.209 -2.298 -50.905 1.00 94.38 77 GLN A N 1
ATOM 597 C CA . GLN A 1 77 ? 24.920 -2.256 -49.631 1.00 94.38 77 GLN A CA 1
ATOM 598 C C . GLN A 1 77 ? 24.779 -0.892 -48.949 1.00 94.38 77 GLN A C 1
ATOM 600 O O . GLN A 1 77 ? 24.632 -0.826 -47.729 1.00 94.38 77 GLN A O 1
ATOM 605 N N . LEU A 1 78 ? 24.802 0.197 -49.722 1.00 96.19 78 LEU A N 1
ATOM 606 C CA . LEU A 1 78 ? 24.604 1.549 -49.209 1.00 96.19 78 LEU A CA 1
ATOM 607 C C . LEU A 1 78 ? 23.181 1.722 -48.660 1.00 96.19 78 LEU A C 1
ATOM 609 O O . LEU A 1 78 ? 23.012 2.191 -47.537 1.00 96.19 78 LEU A O 1
ATOM 613 N N . ALA A 1 79 ? 22.167 1.271 -49.402 1.00 95.19 79 ALA A N 1
ATOM 614 C CA . ALA A 1 79 ? 20.775 1.304 -48.958 1.00 95.19 79 ALA A CA 1
ATOM 615 C C . ALA A 1 79 ? 20.542 0.444 -47.703 1.00 95.19 79 ALA A C 1
ATOM 617 O O . ALA A 1 79 ? 19.816 0.845 -46.789 1.00 95.19 79 ALA A O 1
ATOM 618 N N . GLU A 1 80 ? 21.169 -0.731 -47.625 1.00 95.12 80 GLU A N 1
ATOM 619 C CA . GLU A 1 80 ? 21.114 -1.575 -46.433 1.00 95.12 80 GLU A CA 1
ATOM 620 C C . GLU A 1 80 ? 21.824 -0.923 -45.241 1.00 95.12 80 GLU A C 1
ATOM 622 O O . GLU A 1 80 ? 21.300 -0.957 -44.126 1.00 95.12 80 GLU A O 1
ATOM 627 N N . ASN A 1 81 ? 22.969 -0.273 -45.461 1.00 96.88 81 ASN A N 1
ATOM 628 C CA . ASN A 1 81 ? 23.692 0.448 -44.418 1.00 96.88 81 ASN A CA 1
ATOM 629 C C . ASN A 1 81 ? 22.852 1.588 -43.824 1.00 96.88 81 ASN A C 1
ATOM 631 O O . ASN A 1 81 ? 22.746 1.684 -42.601 1.00 96.88 81 ASN A O 1
ATOM 635 N N . GLU A 1 82 ? 22.200 2.393 -44.666 1.00 97.62 82 GLU A N 1
ATOM 636 C CA . GLU A 1 82 ? 21.285 3.449 -44.212 1.00 97.62 82 GLU A CA 1
ATOM 637 C C . GLU A 1 82 ? 20.100 2.867 -43.430 1.00 97.62 82 GLU A C 1
ATOM 639 O O . GLU A 1 82 ? 19.806 3.303 -42.317 1.00 97.62 82 GLU A O 1
ATOM 644 N N . LYS A 1 83 ? 19.499 1.777 -43.919 1.00 97.69 83 LYS A N 1
ATOM 645 C CA . LYS A 1 83 ? 18.423 1.079 -43.200 1.00 97.69 83 LYS A CA 1
ATOM 646 C C . LYS A 1 83 ? 18.865 0.553 -41.831 1.00 97.69 83 LYS A C 1
ATOM 648 O O . LYS A 1 83 ? 18.072 0.538 -40.887 1.00 97.69 83 LYS A O 1
ATOM 653 N N . LEU A 1 84 ? 20.100 0.069 -41.709 1.00 97.50 84 LEU A N 1
ATOM 654 C CA . LEU A 1 84 ? 20.657 -0.392 -40.436 1.00 97.50 84 LEU A CA 1
ATOM 655 C C . LEU A 1 84 ? 20.908 0.778 -39.478 1.00 97.50 84 LEU A C 1
ATOM 657 O O . LEU A 1 84 ? 20.588 0.652 -38.296 1.00 97.50 84 LEU A O 1
ATOM 661 N N . LYS A 1 85 ? 21.398 1.920 -39.974 1.00 97.75 85 LYS A N 1
ATOM 662 C CA . LYS A 1 85 ? 21.535 3.150 -39.175 1.00 97.75 85 LYS A CA 1
ATOM 663 C C . LYS A 1 85 ? 20.186 3.632 -38.651 1.00 97.75 85 LYS A C 1
ATOM 665 O O . LYS A 1 85 ? 20.085 3.952 -37.470 1.00 97.75 85 LYS A O 1
ATOM 670 N N . ASP A 1 86 ? 19.145 3.620 -39.479 1.00 97.88 86 ASP A N 1
ATOM 671 C CA . ASP A 1 86 ? 17.798 4.014 -39.055 1.00 97.88 86 ASP A CA 1
ATOM 672 C C . ASP A 1 86 ? 17.239 3.087 -37.972 1.00 97.88 86 ASP A C 1
ATOM 674 O O . ASP A 1 86 ? 16.676 3.551 -36.978 1.00 97.88 86 ASP A O 1
ATOM 678 N N . LYS A 1 87 ? 17.437 1.770 -38.114 1.00 97.69 87 LYS A N 1
ATOM 679 C CA . LYS A 1 87 ? 17.053 0.796 -37.080 1.00 97.69 87 LYS A CA 1
ATOM 680 C C . LYS A 1 87 ? 17.798 1.026 -35.770 1.00 97.69 87 LYS A C 1
ATOM 682 O O . LYS A 1 87 ? 17.174 0.950 -34.716 1.00 97.69 87 LYS A O 1
ATOM 687 N N . LEU A 1 88 ? 19.099 1.307 -35.838 1.00 97.69 88 LEU A N 1
ATOM 688 C CA . LEU A 1 88 ? 19.904 1.620 -34.661 1.00 97.69 88 LEU A CA 1
ATOM 689 C C . LEU A 1 88 ? 19.370 2.875 -33.967 1.00 97.69 88 LEU A C 1
ATOM 691 O O . LEU A 1 88 ? 19.043 2.817 -32.788 1.00 97.69 88 LEU A O 1
ATOM 695 N N . ARG A 1 89 ? 19.160 3.965 -34.718 1.00 97.94 89 ARG A N 1
ATOM 696 C CA . ARG A 1 89 ? 18.597 5.213 -34.179 1.00 97.94 89 ARG A CA 1
ATOM 697 C C . ARG A 1 89 ? 17.232 5.003 -33.534 1.00 97.94 89 ARG A C 1
ATOM 699 O O . ARG A 1 89 ? 16.975 5.558 -32.471 1.00 97.94 89 ARG A O 1
ATOM 706 N N . LYS A 1 90 ? 16.362 4.209 -34.162 1.00 97.88 90 LYS A N 1
ATOM 707 C CA . LYS A 1 90 ? 15.045 3.887 -33.609 1.00 97.88 90 LYS A CA 1
ATOM 708 C C . LYS A 1 90 ? 15.161 3.083 -32.313 1.00 97.88 90 LYS A C 1
ATOM 710 O O . LYS A 1 90 ? 14.511 3.428 -31.335 1.00 97.88 90 LYS A O 1
ATOM 715 N N . SER A 1 91 ? 16.013 2.059 -32.290 1.00 96.19 91 SER A N 1
ATOM 716 C CA . SER A 1 91 ? 16.254 1.256 -31.088 1.00 96.19 91 SER A CA 1
ATOM 717 C C . SER A 1 91 ? 16.867 2.083 -29.955 1.00 96.19 91 SER A C 1
ATOM 719 O O . SER A 1 91 ? 16.517 1.868 -28.797 1.00 96.19 91 SER A O 1
ATOM 721 N N . ASP A 1 92 ? 17.765 3.020 -30.264 1.00 97.44 92 ASP A N 1
ATOM 722 C CA . ASP A 1 92 ? 18.362 3.927 -29.279 1.00 97.44 92 ASP A CA 1
ATOM 723 C C . ASP A 1 92 ? 17.320 4.886 -28.692 1.00 97.44 92 ASP A C 1
ATOM 725 O O . ASP A 1 92 ? 17.328 5.148 -27.487 1.00 97.44 92 ASP A O 1
ATOM 729 N N . GLU A 1 93 ? 16.395 5.380 -29.520 1.00 98.19 93 GLU A N 1
ATOM 730 C CA . GLU A 1 93 ? 15.280 6.209 -29.063 1.00 98.19 93 GLU A CA 1
ATOM 731 C C . GLU A 1 93 ? 14.317 5.414 -28.171 1.00 98.19 93 GLU A C 1
ATOM 733 O O . GLU A 1 93 ? 14.049 5.828 -27.046 1.00 98.19 93 GLU A O 1
ATOM 738 N N . GLU A 1 94 ? 13.886 4.225 -28.598 1.00 97.12 94 GLU A N 1
ATOM 739 C CA . GLU A 1 94 ? 13.031 3.339 -27.791 1.00 97.12 94 GLU A CA 1
ATOM 740 C C . GLU A 1 94 ? 13.700 2.973 -26.451 1.00 97.12 94 GLU A C 1
ATOM 742 O O . GLU A 1 94 ? 13.062 2.971 -25.390 1.00 97.12 94 GLU A O 1
ATOM 747 N N . LEU A 1 95 ? 15.013 2.718 -26.465 1.00 96.81 95 LEU A N 1
ATOM 748 C CA . LEU A 1 95 ? 15.792 2.467 -25.254 1.00 96.81 95 LEU A CA 1
ATOM 749 C C . LEU A 1 95 ? 15.815 3.696 -24.338 1.00 96.81 95 LEU A C 1
ATOM 751 O O . LEU A 1 95 ? 15.687 3.560 -23.116 1.00 96.81 95 LEU A O 1
ATOM 755 N N . ARG A 1 96 ? 15.978 4.896 -24.902 1.00 97.81 96 ARG A N 1
ATOM 756 C CA . ARG A 1 96 ? 15.955 6.159 -24.157 1.00 97.81 96 ARG A CA 1
ATOM 757 C C . ARG A 1 96 ? 14.590 6.401 -23.516 1.00 97.81 96 ARG A C 1
ATOM 759 O O . ARG A 1 96 ? 14.537 6.703 -22.323 1.00 97.81 96 ARG A O 1
ATOM 766 N N . GLU A 1 97 ? 13.506 6.229 -24.262 1.00 97.25 97 GLU A N 1
ATOM 767 C CA . GLU A 1 97 ? 12.130 6.374 -23.769 1.00 97.25 97 GLU A CA 1
ATOM 768 C C . GLU A 1 97 ? 11.813 5.377 -22.648 1.00 97.25 97 GLU A C 1
ATOM 770 O O . GLU A 1 97 ? 11.245 5.744 -21.611 1.00 97.25 97 GLU A O 1
ATOM 775 N N . THR A 1 98 ? 12.238 4.122 -22.819 1.00 96.25 98 THR A N 1
ATOM 776 C CA . THR A 1 98 ? 12.070 3.068 -21.811 1.00 96.25 98 THR A CA 1
ATOM 777 C C . THR A 1 98 ? 12.823 3.421 -20.531 1.00 96.25 98 THR A C 1
ATOM 779 O O . THR A 1 98 ? 12.246 3.368 -19.445 1.00 96.25 98 THR A O 1
ATOM 782 N N . LYS A 1 99 ? 14.085 3.862 -20.638 1.00 96.25 99 LYS A N 1
ATOM 783 C CA . LYS A 1 99 ? 14.882 4.311 -19.483 1.00 96.25 99 LYS A CA 1
ATOM 784 C C . LYS A 1 99 ? 14.247 5.501 -18.767 1.00 96.25 99 LYS A C 1
ATOM 786 O O . LYS A 1 99 ? 14.169 5.493 -17.543 1.00 96.25 99 LYS A O 1
ATOM 791 N N . GLN A 1 100 ? 13.754 6.498 -19.502 1.00 96.50 100 GLN A N 1
ATOM 792 C CA . GLN A 1 100 ? 13.061 7.645 -18.904 1.00 96.50 100 GLN A CA 1
ATOM 793 C C . GLN A 1 100 ? 11.773 7.234 -18.185 1.00 96.50 100 GLN A C 1
ATOM 795 O O . GLN A 1 100 ? 11.439 7.787 -17.138 1.00 96.50 100 GLN A O 1
ATOM 800 N N . THR A 1 101 ? 11.035 6.274 -18.740 1.00 94.06 101 THR A N 1
ATOM 801 C CA . THR A 1 101 ? 9.817 5.752 -18.114 1.00 94.06 101 THR A CA 1
ATOM 802 C C . THR A 1 101 ? 10.135 4.970 -16.849 1.00 94.06 101 THR A C 1
ATOM 804 O O . THR A 1 101 ? 9.474 5.178 -15.834 1.00 94.06 101 THR A O 1
ATOM 807 N N . LEU A 1 102 ? 11.182 4.145 -16.879 1.00 91.38 102 LEU A N 1
ATOM 808 C CA . LEU A 1 102 ? 11.671 3.430 -15.707 1.00 91.38 102 LEU A CA 1
ATOM 809 C C . LEU A 1 102 ? 12.103 4.403 -14.610 1.00 91.38 102 LEU A C 1
ATOM 811 O O . LEU A 1 102 ? 11.694 4.225 -13.470 1.00 91.38 102 LEU A O 1
ATOM 815 N N . GLU A 1 103 ? 12.845 5.460 -14.943 1.00 89.62 103 GLU A N 1
ATOM 816 C CA . GLU A 1 103 ? 13.259 6.472 -13.965 1.00 89.62 103 GLU A CA 1
ATOM 817 C C . GLU A 1 103 ? 12.055 7.205 -13.364 1.00 89.62 103 GLU A C 1
ATOM 819 O O . GLU A 1 103 ? 11.971 7.362 -12.150 1.00 89.62 103 GLU A O 1
ATOM 824 N N . ARG A 1 104 ? 11.063 7.580 -14.184 1.00 87.50 104 ARG A N 1
ATOM 825 C CA . ARG A 1 104 ? 9.807 8.168 -13.689 1.00 87.50 104 ARG A CA 1
ATOM 826 C C . ARG A 1 104 ? 9.091 7.243 -12.708 1.00 87.50 104 ARG A C 1
ATOM 828 O O . ARG A 1 104 ? 8.676 7.700 -11.647 1.00 87.50 104 ARG A O 1
ATOM 835 N N . ILE A 1 105 ? 8.956 5.961 -13.048 1.00 85.31 105 ILE A N 1
ATOM 836 C CA . ILE A 1 105 ? 8.344 4.966 -12.160 1.00 85.31 105 ILE A CA 1
ATOM 837 C C . ILE A 1 105 ? 9.171 4.843 -10.883 1.00 85.31 105 ILE A C 1
ATOM 839 O O . ILE A 1 105 ? 8.609 4.969 -9.806 1.00 85.31 105 ILE A O 1
ATOM 843 N N . ASN A 1 106 ? 10.490 4.693 -10.993 1.00 83.19 106 ASN A N 1
ATOM 844 C CA . ASN A 1 106 ? 11.393 4.535 -9.860 1.00 83.19 106 ASN A CA 1
ATOM 845 C C . ASN A 1 106 ? 11.362 5.741 -8.912 1.00 83.19 106 ASN A C 1
ATOM 847 O O . ASN A 1 106 ? 11.355 5.556 -7.704 1.00 83.19 106 ASN A O 1
ATOM 851 N N . VAL A 1 107 ? 11.285 6.972 -9.423 1.00 80.94 107 VAL A N 1
ATOM 852 C CA . VAL A 1 107 ? 11.117 8.186 -8.604 1.00 80.94 107 VAL A CA 1
ATOM 853 C C . VAL A 1 107 ? 9.779 8.161 -7.861 1.00 80.94 107 VAL A C 1
ATOM 855 O O . VAL A 1 107 ? 9.736 8.461 -6.668 1.00 80.94 107 VAL A O 1
ATOM 858 N N . VAL A 1 108 ? 8.699 7.759 -8.538 1.00 77.25 108 VAL A N 1
ATOM 859 C CA . VAL A 1 108 ? 7.357 7.651 -7.945 1.00 77.25 108 VAL A CA 1
ATOM 860 C C . VAL A 1 108 ? 7.261 6.505 -6.943 1.00 77.25 108 VAL A C 1
ATOM 862 O O . VAL A 1 108 ? 6.553 6.653 -5.956 1.00 77.25 108 VAL A O 1
ATOM 865 N N . THR A 1 109 ? 7.956 5.389 -7.154 1.00 74.50 109 THR A N 1
ATOM 866 C CA . THR A 1 109 ? 7.967 4.205 -6.275 1.00 74.50 109 THR A CA 1
ATOM 867 C C . THR A 1 109 ? 9.146 4.189 -5.308 1.00 74.50 109 THR A C 1
ATOM 869 O O . THR A 1 109 ? 9.312 3.232 -4.554 1.00 74.50 109 THR A O 1
ATOM 872 N N . SER A 1 110 ? 10.002 5.212 -5.339 1.00 76.94 110 SER A N 1
ATOM 873 C CA . SER A 1 110 ? 11.169 5.297 -4.470 1.00 76.94 110 SER A CA 1
ATOM 874 C C . SER A 1 110 ? 10.725 5.252 -3.014 1.00 76.94 110 SER A C 1
ATOM 876 O O . SER A 1 110 ? 9.619 5.666 -2.667 1.00 76.94 110 SER A O 1
ATOM 878 N N . LYS A 1 111 ? 11.626 4.777 -2.153 1.00 61.72 111 LYS A N 1
ATOM 879 C CA . LYS A 1 111 ? 11.424 4.438 -0.735 1.00 61.72 111 LYS A CA 1
ATOM 880 C C . LYS A 1 111 ? 10.551 5.421 0.055 1.00 61.72 111 LYS A C 1
ATOM 882 O O . LYS A 1 111 ? 9.909 5.003 1.008 1.00 61.72 111 LYS A O 1
ATOM 887 N N . ASN A 1 112 ? 10.509 6.701 -0.317 1.00 67.25 112 ASN A N 1
ATOM 888 C CA . ASN A 1 112 ? 9.683 7.700 0.350 1.00 67.25 112 ASN A CA 1
ATOM 889 C C . ASN A 1 112 ? 8.169 7.512 0.117 1.00 67.25 112 ASN A C 1
ATOM 891 O O . ASN A 1 112 ? 7.405 7.627 1.066 1.00 67.25 112 ASN A O 1
ATOM 895 N N . SER A 1 113 ? 7.709 7.195 -1.097 1.00 71.06 113 SER A N 1
ATOM 896 C CA . SER A 1 113 ? 6.270 7.031 -1.377 1.00 71.06 113 SER A CA 1
ATOM 897 C C . SER A 1 113 ? 5.718 5.711 -0.839 1.00 71.06 113 SER A C 1
ATOM 899 O O . SER A 1 113 ? 4.650 5.705 -0.227 1.00 71.06 113 SER A O 1
ATOM 901 N N . LEU A 1 114 ? 6.472 4.617 -0.999 1.00 71.19 114 LEU A N 1
ATOM 902 C CA . LEU A 1 114 ? 6.140 3.319 -0.410 1.00 71.19 114 LEU A CA 1
ATOM 903 C C . LEU A 1 114 ? 6.114 3.415 1.121 1.00 71.19 114 LEU A C 1
ATOM 905 O O . LEU A 1 114 ? 5.130 3.018 1.734 1.00 71.19 114 LEU A O 1
ATOM 909 N N . SER A 1 115 ? 7.116 4.060 1.732 1.00 80.50 115 SER A N 1
ATOM 910 C CA . SER A 1 115 ? 7.143 4.263 3.186 1.00 80.50 115 SER A CA 1
ATOM 911 C C . SER A 1 115 ? 5.978 5.123 3.691 1.00 80.50 115 SER A C 1
ATOM 913 O O . SER A 1 115 ? 5.424 4.842 4.753 1.00 80.50 115 SER A O 1
ATOM 915 N N . GLU A 1 116 ? 5.569 6.166 2.963 1.00 84.12 116 GLU A N 1
ATOM 916 C CA . GLU A 1 116 ? 4.419 6.986 3.364 1.00 84.12 116 GLU A CA 1
ATOM 917 C C . GLU A 1 116 ? 3.087 6.229 3.256 1.00 84.12 116 GLU A C 1
ATOM 919 O O . GLU A 1 116 ? 2.232 6.376 4.140 1.00 84.12 116 GLU A O 1
ATOM 924 N N . LEU A 1 117 ? 2.919 5.389 2.228 1.00 86.50 117 LEU A N 1
ATOM 925 C CA . LEU A 1 117 ? 1.757 4.508 2.098 1.00 86.50 117 LEU A CA 1
ATOM 926 C C . LEU A 1 117 ? 1.706 3.508 3.261 1.00 86.50 117 LEU A C 1
ATOM 928 O O . LEU A 1 117 ? 0.713 3.471 3.989 1.00 86.50 117 LEU A O 1
ATOM 932 N N . GLU A 1 118 ? 2.809 2.810 3.524 1.00 85.44 118 GLU A N 1
ATOM 933 C CA . GLU A 1 118 ? 2.937 1.858 4.635 1.00 85.44 118 GLU A CA 1
ATOM 934 C C . GLU A 1 118 ? 2.675 2.522 6.000 1.00 85.44 118 GLU A C 1
ATOM 936 O O . GLU A 1 118 ? 1.943 1.990 6.837 1.00 85.44 118 GLU A O 1
ATOM 941 N N . LYS A 1 119 ? 3.194 3.735 6.244 1.00 92.25 119 LYS A N 1
ATOM 942 C CA . LYS A 1 119 ? 2.910 4.498 7.478 1.00 92.25 119 LYS A CA 1
ATOM 943 C C . LYS A 1 119 ? 1.440 4.886 7.601 1.00 92.25 119 LYS A C 1
ATOM 945 O O . LYS A 1 119 ? 0.923 5.016 8.717 1.00 92.25 119 LYS A O 1
ATOM 950 N N . ARG A 1 120 ? 0.768 5.190 6.490 1.00 94.38 120 ARG A N 1
ATOM 951 C CA . ARG A 1 120 ? -0.662 5.521 6.493 1.00 94.38 120 ARG A CA 1
ATOM 952 C C . ARG A 1 120 ? -1.493 4.282 6.808 1.00 94.38 120 ARG A C 1
ATOM 954 O O . ARG A 1 120 ? -2.391 4.377 7.646 1.00 94.38 120 ARG A O 1
ATOM 961 N N . GLU A 1 121 ? -1.165 3.152 6.194 1.00 93.00 121 GLU A N 1
ATOM 962 C CA . GLU A 1 121 ? -1.808 1.860 6.441 1.00 93.00 121 GLU A CA 1
ATOM 963 C C . GLU A 1 121 ? -1.608 1.404 7.884 1.00 93.00 121 GLU A C 1
ATOM 965 O O . GLU A 1 121 ? -2.587 1.106 8.569 1.00 93.00 121 GLU A O 1
ATOM 970 N N . ARG A 1 122 ? -0.378 1.484 8.406 1.00 95.56 122 ARG A N 1
ATOM 971 C CA . ARG A 1 122 ? -0.088 1.200 9.817 1.00 95.56 122 ARG A CA 1
ATOM 972 C C . ARG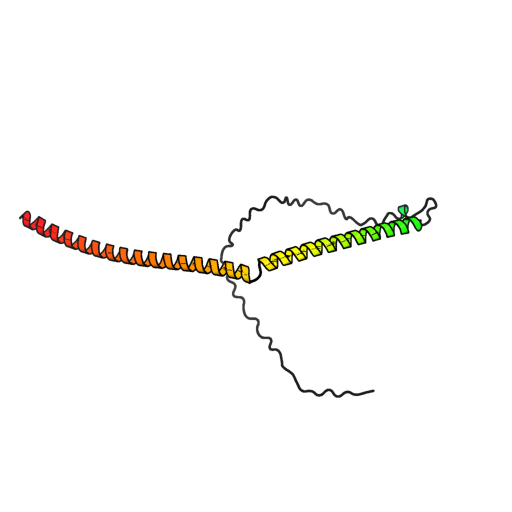 A 1 122 ? -0.965 2.029 10.758 1.00 95.56 122 ARG A C 1
ATOM 974 O O . ARG A 1 122 ? -1.614 1.468 11.633 1.00 95.56 122 ARG A O 1
ATOM 981 N N . ARG A 1 123 ? -1.057 3.347 10.545 1.00 96.38 123 ARG A N 1
ATOM 982 C CA . ARG A 1 123 ? -1.922 4.226 11.358 1.00 96.38 123 ARG A CA 1
ATOM 983 C C . ARG A 1 123 ? -3.406 3.873 11.237 1.00 96.38 123 ARG A C 1
ATOM 985 O O . ARG A 1 123 ? -4.157 4.058 12.190 1.00 96.38 123 ARG A O 1
ATOM 992 N N . ALA A 1 124 ? -3.868 3.441 10.065 1.00 97.06 124 ALA A N 1
ATOM 993 C CA . ALA A 1 124 ? -5.252 3.005 9.880 1.00 97.06 124 ALA A CA 1
ATOM 994 C C . ALA A 1 124 ? -5.543 1.730 10.682 1.00 97.06 124 ALA A C 1
ATOM 996 O O . ALA A 1 124 ? -6.542 1.683 11.398 1.00 97.06 124 ALA A O 1
ATOM 997 N N . MET A 1 125 ? -4.633 0.756 10.629 1.00 97.19 125 MET A N 1
ATOM 998 C CA . MET A 1 125 ? -4.732 -0.478 11.407 1.00 97.19 125 MET A CA 1
ATOM 999 C C . MET A 1 125 ? -4.687 -0.213 12.913 1.00 97.19 125 MET A C 1
ATOM 1001 O O . MET A 1 125 ? -5.525 -0.736 13.636 1.00 97.19 125 MET A O 1
ATOM 1005 N N . GLU A 1 126 ? -3.787 0.653 13.386 1.00 96.94 126 GLU A N 1
ATOM 1006 C CA . GLU A 1 126 ? -3.701 1.024 14.807 1.00 96.94 126 GLU A CA 1
ATOM 1007 C C . GLU A 1 126 ? -4.995 1.669 15.321 1.00 96.94 126 GLU A C 1
ATOM 1009 O O . GLU A 1 126 ? -5.466 1.326 16.403 1.00 96.94 126 GLU A O 1
ATOM 1014 N N . ARG A 1 127 ? -5.625 2.553 14.532 1.00 97.81 127 ARG A N 1
ATOM 1015 C CA . ARG A 1 127 ? -6.941 3.107 14.893 1.00 97.81 127 ARG A CA 1
ATOM 1016 C C . ARG A 1 127 ? -8.014 2.028 14.952 1.00 97.81 127 ARG A C 1
ATOM 1018 O O . ARG A 1 127 ? -8.814 2.039 15.880 1.00 97.81 127 ARG A O 1
ATOM 1025 N N . LYS A 1 128 ? -8.033 1.109 13.981 1.00 98.06 128 LYS A N 1
ATOM 1026 C CA . LYS A 1 128 ? -9.030 0.035 13.960 1.00 98.06 128 LYS A CA 1
ATOM 1027 C C . LYS A 1 128 ? -8.856 -0.917 15.139 1.00 98.06 128 LYS A C 1
ATOM 1029 O O . LYS A 1 128 ? -9.846 -1.320 15.736 1.00 98.06 128 LYS A O 1
ATOM 1034 N N . LEU A 1 129 ? -7.611 -1.224 15.494 1.00 96.94 129 LEU A N 1
ATOM 1035 C CA . LEU A 1 129 ? -7.292 -2.021 16.671 1.00 96.94 129 LEU A CA 1
ATOM 1036 C C . LEU A 1 129 ? -7.794 -1.330 17.943 1.00 96.94 129 LEU A C 1
ATOM 1038 O O . LEU A 1 129 ? -8.512 -1.954 18.714 1.00 96.94 129 LEU A O 1
ATOM 1042 N N . SER A 1 130 ? -7.510 -0.035 18.109 1.00 97.75 130 SER A N 1
ATOM 1043 C CA . SER A 1 130 ? -7.975 0.737 19.268 1.00 97.75 130 SER A CA 1
ATOM 1044 C C . SER A 1 130 ? -9.505 0.807 19.368 1.00 97.75 130 SER A C 1
ATOM 1046 O O . SER A 1 130 ? -10.045 0.732 20.469 1.00 97.75 130 SER A O 1
ATOM 1048 N N . GLU A 1 131 ? -10.213 0.925 18.242 1.00 97.56 131 GLU A N 1
ATOM 1049 C CA . GLU A 1 131 ? -11.681 0.883 18.208 1.00 97.56 131 GLU A CA 1
ATOM 1050 C C . GLU A 1 131 ? -12.206 -0.490 18.653 1.00 97.56 131 GLU A C 1
ATOM 1052 O O . GLU A 1 131 ? -13.064 -0.570 19.530 1.00 97.56 131 GLU A O 1
ATOM 1057 N N . MET A 1 132 ? -11.641 -1.574 18.112 1.00 98.38 132 MET A N 1
ATOM 1058 C CA . MET A 1 132 ? -12.018 -2.940 18.487 1.00 98.38 132 MET A CA 1
ATOM 1059 C C . MET A 1 132 ? -11.722 -3.249 19.961 1.00 98.38 132 MET A C 1
ATOM 1061 O O . MET A 1 132 ? -12.502 -3.943 20.614 1.00 98.38 132 MET A O 1
ATOM 1065 N N . GLU A 1 133 ? -10.613 -2.744 20.503 1.00 98.00 133 GLU A N 1
ATOM 1066 C CA . GLU A 1 133 ? -10.274 -2.880 21.923 1.00 98.00 133 GLU A CA 1
ATOM 1067 C C . GLU A 1 133 ? -11.307 -2.187 22.825 1.00 98.00 133 GLU A C 1
ATOM 1069 O O . GLU A 1 133 ? -11.734 -2.762 23.832 1.00 98.00 133 GLU A O 1
ATOM 1074 N N . GLU A 1 134 ? -11.759 -0.985 22.456 1.00 98.06 134 GLU A N 1
ATOM 1075 C CA . GLU A 1 134 ? -12.782 -0.259 23.216 1.00 98.06 134 GLU A CA 1
ATOM 1076 C C . GLU A 1 134 ? -14.160 -0.934 23.107 1.00 98.06 134 GLU A C 1
ATOM 1078 O O . GLU A 1 134 ? -14.838 -1.111 24.124 1.00 98.06 134 GLU A O 1
ATOM 1083 N N . GLU A 1 135 ? -14.549 -1.409 21.918 1.00 97.88 135 GLU A N 1
ATOM 1084 C CA . GLU A 1 135 ? -15.771 -2.206 21.726 1.00 97.88 135 GLU A CA 1
ATOM 1085 C C . GLU A 1 135 ? -15.762 -3.467 22.603 1.00 97.88 135 GLU A C 1
ATOM 1087 O O . GLU A 1 135 ? -16.751 -3.787 23.274 1.00 97.88 135 GLU A O 1
ATOM 1092 N N . LEU A 1 136 ? -14.629 -4.171 22.663 1.00 98.44 136 LEU A N 1
ATOM 1093 C CA . LEU A 1 136 ? -14.470 -5.371 23.482 1.00 98.44 136 LEU A CA 1
ATOM 1094 C C . LEU A 1 136 ? -14.629 -5.049 24.973 1.00 98.44 136 LEU A C 1
ATOM 1096 O O . LEU A 1 136 ? -15.338 -5.760 25.697 1.00 98.44 136 LEU A O 1
ATOM 1100 N N . LYS A 1 137 ? -14.028 -3.953 25.438 1.00 98.38 137 LYS A N 1
ATOM 1101 C CA . LYS A 1 137 ? -14.164 -3.481 26.820 1.00 98.38 137 LYS A CA 1
ATOM 1102 C C . LYS A 1 137 ? -15.609 -3.105 27.155 1.00 98.38 137 LYS A C 1
ATOM 1104 O O . LYS A 1 137 ? -16.110 -3.463 28.228 1.00 98.38 137 LYS A O 1
ATOM 1109 N N . GLN A 1 138 ? -16.310 -2.440 26.240 1.00 98.56 138 GLN A N 1
ATOM 1110 C CA . GLN A 1 138 ? -17.725 -2.110 26.406 1.00 98.56 138 GLN A CA 1
ATOM 1111 C C . GLN A 1 138 ? -18.592 -3.373 26.486 1.00 98.56 138 GLN A C 1
ATOM 1113 O O . GLN A 1 138 ? -19.443 -3.477 27.375 1.00 98.56 138 GLN A O 1
ATOM 1118 N N . LEU A 1 139 ? -18.345 -4.365 25.626 1.00 98.44 139 LEU A N 1
ATOM 1119 C CA . LEU A 1 139 ? -19.039 -5.655 25.661 1.00 98.44 139 LEU A CA 1
ATOM 1120 C C . LEU A 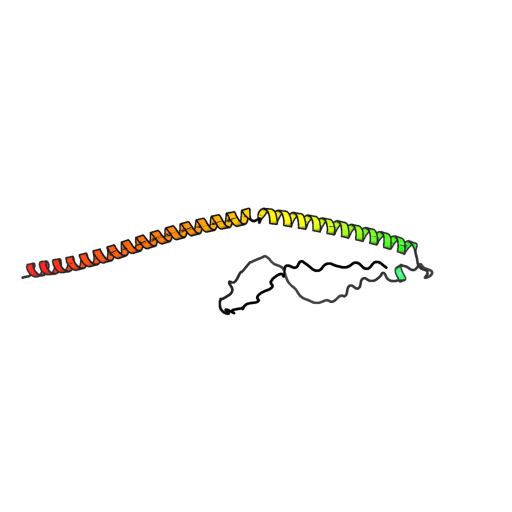1 139 ? -18.837 -6.382 26.993 1.00 98.44 139 LEU A C 1
ATOM 1122 O O . LEU A 1 139 ? -19.798 -6.905 27.562 1.00 98.44 139 LEU A O 1
ATOM 1126 N N . GLN A 1 140 ? -17.615 -6.391 27.529 1.00 98.50 140 GLN A N 1
ATOM 1127 C CA . GLN A 1 140 ? -17.336 -6.984 28.840 1.00 98.50 140 GLN A CA 1
ATOM 1128 C C . GLN A 1 140 ? -18.110 -6.282 29.961 1.00 98.50 140 GLN A C 1
ATOM 1130 O O . GLN A 1 140 ? -18.712 -6.956 30.803 1.00 98.50 140 GLN A O 1
ATOM 1135 N N . LYS A 1 141 ? -18.154 -4.944 29.948 1.00 98.50 141 LYS A N 1
ATOM 1136 C CA . LYS A 1 141 ? -18.924 -4.154 30.919 1.00 98.50 141 LYS A CA 1
ATOM 1137 C C . LYS A 1 141 ? -20.416 -4.481 30.850 1.00 98.50 141 LYS A C 1
ATOM 1139 O O . LYS A 1 141 ? -21.017 -4.785 31.879 1.00 98.50 141 LYS A O 1
ATOM 1144 N N . LEU A 1 142 ? -20.995 -4.479 29.649 1.00 98.62 142 LEU A N 1
ATOM 1145 C CA . LEU A 1 142 ? -22.409 -4.803 29.440 1.00 98.62 142 LEU A CA 1
ATOM 1146 C C . LEU A 1 142 ? -22.734 -6.235 29.871 1.00 98.62 142 LEU A C 1
ATOM 1148 O O . LEU A 1 142 ? -23.774 -6.471 30.481 1.00 98.62 142 LEU A O 1
ATOM 1152 N N . LYS A 1 143 ? -21.839 -7.193 29.612 1.00 98.62 143 LYS A N 1
ATOM 1153 C CA . LYS A 1 143 ? -22.007 -8.583 30.055 1.00 98.62 143 LYS A CA 1
ATOM 1154 C C . LYS A 1 143 ? -22.024 -8.693 31.581 1.00 98.62 143 LYS A C 1
ATOM 1156 O O . LYS A 1 143 ? -22.894 -9.368 32.127 1.00 98.62 143 LYS A O 1
ATOM 1161 N N . ALA A 1 144 ? -21.104 -8.015 32.268 1.00 98.56 144 ALA A N 1
ATOM 1162 C CA . ALA A 1 144 ? -21.064 -7.992 33.730 1.00 98.56 144 ALA A CA 1
ATOM 1163 C C . ALA A 1 144 ? -22.323 -7.338 34.325 1.00 98.56 144 ALA A C 1
ATOM 1165 O O . ALA A 1 144 ? -22.919 -7.865 35.266 1.00 98.56 144 ALA A O 1
ATOM 1166 N N . GLU A 1 145 ? -22.768 -6.222 33.746 1.00 98.50 145 GLU A N 1
ATOM 1167 C CA . GLU A 1 145 ? -23.988 -5.534 34.167 1.00 98.50 145 GLU A CA 1
ATOM 1168 C C . GLU A 1 145 ? -25.243 -6.385 33.937 1.00 98.50 145 GLU A C 1
ATOM 1170 O O . GLU A 1 145 ? -26.097 -6.481 34.820 1.00 98.50 145 GLU A O 1
ATOM 1175 N N . ASN A 1 146 ? -25.326 -7.081 32.801 1.00 98.56 146 ASN A N 1
ATOM 1176 C CA . ASN A 1 146 ? -26.422 -7.996 32.501 1.00 98.56 146 ASN A CA 1
ATOM 1177 C C . ASN A 1 146 ? -26.506 -9.144 33.519 1.00 98.56 146 ASN A C 1
ATOM 1179 O O . ASN A 1 146 ? -27.596 -9.469 33.992 1.00 98.56 146 ASN A O 1
ATOM 1183 N N . GLU A 1 147 ? -25.370 -9.725 33.914 1.00 98.44 147 GLU A N 1
ATOM 1184 C CA . GLU A 1 147 ? -25.336 -10.769 34.945 1.00 98.44 147 GLU A CA 1
ATOM 1185 C C . GLU A 1 147 ? -25.736 -10.245 36.330 1.00 98.44 147 GLU A C 1
ATOM 1187 O O . GLU A 1 147 ? -26.498 -10.909 37.042 1.00 98.44 147 GLU A O 1
ATOM 1192 N N . ARG A 1 148 ? -25.307 -9.028 36.690 1.00 98.56 148 ARG A N 1
ATOM 1193 C CA . ARG A 1 148 ? -25.738 -8.357 37.926 1.00 98.56 148 ARG A CA 1
ATOM 1194 C C . ARG A 1 148 ? -27.254 -8.151 37.942 1.00 98.56 148 ARG A C 1
ATOM 1196 O O . ARG A 1 148 ? -27.916 -8.556 38.894 1.00 98.56 148 ARG A O 1
ATOM 1203 N N . LEU A 1 149 ? -27.818 -7.609 36.862 1.00 98.50 149 LEU A N 1
ATOM 1204 C CA . LEU A 1 149 ? -29.263 -7.396 36.729 1.00 98.50 149 LEU A CA 1
ATOM 1205 C C . LEU A 1 149 ? -30.046 -8.713 36.751 1.00 98.50 149 LEU A C 1
ATOM 1207 O O . LEU A 1 149 ? -31.107 -8.787 37.369 1.00 98.50 149 LEU A O 1
ATOM 1211 N N . LYS A 1 150 ? -29.529 -9.788 36.142 1.00 98.56 150 LYS A N 1
ATOM 1212 C CA . LYS A 1 150 ? -30.133 -11.126 36.262 1.00 98.56 150 LYS A CA 1
ATOM 1213 C C . LYS A 1 150 ? -30.147 -11.616 37.708 1.00 98.56 150 LYS A C 1
ATOM 1215 O O . LYS A 1 150 ? -31.130 -12.230 38.123 1.00 98.56 150 LYS A O 1
ATOM 1220 N N . ALA A 1 151 ? -29.081 -11.386 38.473 1.00 98.44 151 ALA A N 1
ATOM 1221 C CA . ALA A 1 151 ? -29.040 -11.750 39.886 1.00 98.44 151 ALA A CA 1
ATOM 1222 C C . ALA A 1 151 ? -30.072 -10.959 40.706 1.00 98.44 151 ALA A C 1
ATOM 1224 O O . ALA A 1 151 ? -30.832 -11.572 41.463 1.00 98.44 151 ALA A O 1
ATOM 1225 N N . ASP A 1 152 ? -30.166 -9.648 40.480 1.00 98.31 152 ASP A N 1
ATOM 1226 C CA . ASP A 1 152 ? -31.157 -8.774 41.116 1.00 98.31 152 ASP A CA 1
ATOM 1227 C C . ASP A 1 152 ? -32.588 -9.214 40.765 1.00 98.31 152 ASP A C 1
ATOM 1229 O O . ASP A 1 152 ? -33.407 -9.423 41.660 1.00 98.31 152 ASP A O 1
ATOM 1233 N N . ASN A 1 153 ? -32.875 -9.488 39.489 1.00 98.38 153 ASN A N 1
ATOM 1234 C CA . ASN A 1 153 ? -34.179 -9.986 39.036 1.00 98.38 153 ASN A CA 1
ATOM 1235 C C . ASN A 1 153 ? -34.554 -11.327 39.682 1.00 98.38 153 ASN A C 1
ATOM 1237 O O . ASN A 1 153 ? -35.706 -11.527 40.083 1.00 98.38 153 ASN A O 1
ATOM 1241 N N . ARG A 1 154 ? -33.592 -12.248 39.843 1.00 98.44 154 ARG A N 1
ATOM 1242 C CA . ARG A 1 154 ? -33.813 -13.504 40.583 1.00 98.44 154 ARG A CA 1
ATOM 1243 C C . ARG A 1 154 ? -34.132 -13.238 42.054 1.00 98.44 154 ARG A C 1
ATOM 1245 O O . ARG A 1 154 ? -35.008 -13.901 42.607 1.00 98.44 154 ARG A O 1
ATOM 1252 N N . SER A 1 155 ? -33.443 -12.289 42.688 1.00 98.38 155 SER A N 1
ATOM 1253 C CA . SER A 1 155 ? -33.704 -11.890 44.076 1.00 98.38 155 SER A CA 1
ATOM 1254 C C . SER A 1 155 ? -35.107 -11.298 44.235 1.00 98.38 155 SER A C 1
ATOM 1256 O O . SER A 1 155 ? -35.889 -11.778 45.056 1.00 98.38 155 SER A O 1
ATOM 1258 N N . LEU A 1 156 ? -35.473 -10.339 43.382 1.00 98.06 156 LEU A N 1
ATOM 1259 C CA . LEU A 1 156 ? -36.792 -9.704 43.380 1.00 98.06 156 LEU A CA 1
ATOM 1260 C C . LEU A 1 156 ? -37.915 -10.713 43.134 1.00 98.06 156 LEU A C 1
ATOM 1262 O O . LEU A 1 156 ? -38.896 -10.713 43.872 1.00 98.06 156 LEU A O 1
ATOM 1266 N N . THR A 1 157 ? -37.746 -11.636 42.181 1.00 98.06 157 THR A N 1
ATOM 1267 C CA . THR A 1 157 ? -38.715 -12.722 41.936 1.00 98.06 157 THR A CA 1
ATOM 1268 C C . THR A 1 157 ? -38.953 -13.543 43.206 1.00 98.06 157 THR A C 1
ATOM 1270 O O . THR A 1 157 ? -40.095 -13.826 43.560 1.00 98.06 157 THR A O 1
ATOM 1273 N N . ARG A 1 158 ? -37.890 -13.882 43.951 1.00 97.56 158 ARG A N 1
ATOM 1274 C CA . ARG A 1 158 ? -38.024 -14.602 45.230 1.00 97.56 158 ARG A CA 1
ATOM 1275 C C . ARG A 1 158 ? -38.769 -13.773 46.278 1.00 97.56 158 ARG A C 1
ATOM 1277 O O . ARG A 1 158 ? -39.589 -14.333 47.004 1.00 97.56 158 ARG A O 1
ATOM 1284 N N . VAL A 1 159 ? -38.486 -12.473 46.377 1.00 97.62 159 VAL A N 1
ATOM 1285 C CA . VAL A 1 159 ? -39.169 -11.559 47.311 1.00 97.62 159 VAL A CA 1
ATOM 1286 C C . VAL A 1 159 ? -40.659 -11.463 46.978 1.00 97.62 159 VAL A C 1
ATOM 1288 O O . VAL A 1 159 ? -41.488 -11.662 47.865 1.00 97.62 159 VAL A O 1
ATOM 1291 N N . ILE A 1 160 ? -41.008 -11.254 45.707 1.00 96.81 160 ILE A N 1
ATOM 1292 C CA . ILE A 1 160 ? -42.398 -11.182 45.235 1.00 96.81 160 ILE A CA 1
ATOM 1293 C C . ILE A 1 160 ? -43.148 -12.477 45.554 1.00 96.81 160 ILE A C 1
ATOM 1295 O O . ILE A 1 160 ? -44.249 -12.419 46.100 1.00 96.81 160 ILE A O 1
ATOM 1299 N N . SER A 1 161 ? -42.555 -13.644 45.284 1.00 96.62 161 SER A N 1
ATOM 1300 C CA . SER A 1 161 ? -43.181 -14.934 45.602 1.00 96.62 161 SER A CA 1
ATOM 1301 C C . SER A 1 161 ? -43.466 -15.096 47.099 1.00 96.62 161 SER A C 1
ATOM 1303 O O . SER A 1 161 ? -44.536 -15.580 47.462 1.00 96.62 161 SER A O 1
ATOM 1305 N N . LYS A 1 162 ? -42.557 -14.655 47.986 1.00 96.25 162 LYS A N 1
ATOM 1306 C CA . LYS A 1 162 ? -42.798 -14.672 49.442 1.00 96.25 162 LYS A CA 1
ATOM 1307 C C . LYS A 1 162 ? -43.969 -13.769 49.828 1.00 96.25 162 LYS A C 1
ATOM 1309 O O . LYS A 1 162 ? -44.858 -14.219 50.541 1.00 96.25 162 LYS A O 1
ATOM 1314 N N . LEU A 1 163 ? -43.987 -12.531 49.333 1.00 95.75 163 LEU A N 1
ATOM 1315 C CA . LEU A 1 163 ? -45.053 -11.570 49.631 1.00 95.75 163 LEU A CA 1
ATOM 1316 C C . LEU A 1 163 ? -46.415 -12.047 49.107 1.00 95.75 163 LEU A C 1
ATOM 1318 O O . LEU A 1 163 ? -47.401 -11.980 49.832 1.00 95.75 163 LEU A O 1
ATOM 1322 N N . THR A 1 164 ? -46.452 -12.600 47.893 1.00 94.50 164 THR A N 1
ATOM 1323 C CA . THR A 1 164 ? -47.674 -13.125 47.256 1.00 94.50 164 THR A CA 1
ATOM 1324 C C . THR A 1 164 ? -48.242 -14.337 47.993 1.00 94.50 164 THR A C 1
ATOM 1326 O O . THR A 1 164 ? -49.453 -14.532 48.032 1.00 94.50 164 THR A O 1
ATOM 1329 N N . ASN A 1 165 ? -47.383 -15.175 48.575 1.00 88.81 165 ASN A N 1
ATOM 1330 C CA . ASN A 1 165 ? -47.829 -16.326 49.357 1.00 88.81 165 ASN A CA 1
ATOM 1331 C C . ASN A 1 165 ? -48.326 -15.918 50.748 1.00 88.81 165 ASN A C 1
ATOM 1333 O O . ASN A 1 165 ? -49.266 -16.525 51.253 1.00 88.81 165 ASN A O 1
ATOM 1337 N N . SER A 1 166 ? -47.727 -14.891 51.357 1.00 88.06 166 SER A N 1
ATOM 1338 C CA . SER A 1 166 ? -48.172 -14.362 52.650 1.00 88.06 166 SER A CA 1
ATOM 1339 C C . SER A 1 166 ? -49.526 -13.657 52.577 1.00 88.06 166 SER A C 1
ATOM 1341 O O . SER A 1 166 ? -50.240 -13.661 53.567 1.00 88.06 166 SER A O 1
ATOM 1343 N N . THR A 1 167 ? -49.895 -13.073 51.433 1.00 79.69 167 THR A N 1
ATOM 1344 C CA . THR A 1 167 ? -51.205 -12.424 51.235 1.00 79.69 167 THR A CA 1
ATOM 1345 C C . THR A 1 167 ? -52.329 -13.385 50.841 1.00 79.69 167 THR A C 1
ATOM 1347 O O . THR A 1 167 ? -53.488 -12.986 50.846 1.00 79.69 167 THR A O 1
ATOM 1350 N N . LYS A 1 168 ? -52.009 -14.636 50.480 1.00 70.06 168 LYS A N 1
ATOM 1351 C CA . LYS A 1 168 ? -52.989 -15.688 50.143 1.00 70.06 168 LYS A CA 1
ATOM 1352 C C . LYS A 1 168 ? -53.308 -16.636 51.308 1.00 70.06 168 LYS A C 1
ATOM 1354 O O . LYS A 1 168 ? -54.160 -17.506 51.143 1.00 70.06 168 LYS A O 1
ATOM 1359 N N . LYS A 1 169 ? -52.591 -16.513 52.427 1.00 54.16 169 LYS A N 1
ATOM 1360 C CA . LYS A 1 169 ? -52.868 -17.204 53.693 1.00 54.16 169 LYS A CA 1
ATOM 1361 C C . LYS A 1 169 ? -53.774 -16.349 54.564 1.00 54.16 169 LYS A C 1
ATOM 1363 O O . LYS A 1 169 ? -54.568 -16.968 55.299 1.00 54.16 169 LYS A O 1
#